Protein AF-A0A3D3JPP8-F1 (afdb_monomer_lite)

Secondary structure (DSSP, 8-state):
-------------HHHHHHHHHHHHHHHHHHHHHHHHHHHHHHHHIIIIIHHHHSTTTGGG--TTSHHHHHHHHHHHHHHHHHHHHHT--

Structure (mmCIF, N/CA/C/O backbone):
data_AF-A0A3D3JPP8-F1
#
_entry.id   AF-A0A3D3JPP8-F1
#
loop_
_atom_site.group_PDB
_atom_site.id
_atom_site.type_symbol
_atom_site.label_atom_id
_atom_site.label_alt_id
_atom_site.label_comp_id
_atom_site.label_asym_id
_atom_site.label_entity_id
_atom_site.label_seq_id
_atom_site.pdbx_PDB_ins_code
_atom_site.Cartn_x
_atom_site.Cartn_y
_atom_site.Cartn_z
_atom_site.occupancy
_atom_site.B_iso_or_equiv
_atom_site.auth_seq_id
_atom_site.auth_comp_id
_atom_site.auth_asym_id
_atom_site.auth_atom_id
_atom_site.pdbx_PDB_model_num
ATOM 1 N N . MET A 1 1 ? -37.699 -9.182 47.474 1.00 44.59 1 MET A N 1
ATOM 2 C CA . MET A 1 1 ? -37.729 -7.928 46.686 1.00 44.59 1 MET A CA 1
ATOM 3 C C . MET A 1 1 ? -36.684 -8.021 45.576 1.00 44.59 1 MET A C 1
ATOM 5 O O . MET A 1 1 ? -35.501 -8.073 45.880 1.00 44.59 1 MET A O 1
ATOM 9 N N . LYS A 1 2 ? -37.099 -8.129 44.305 1.00 43.56 2 LYS A N 1
ATOM 10 C CA . LYS A 1 2 ? -36.183 -8.093 43.148 1.00 43.56 2 LYS A CA 1
ATOM 11 C C . LYS A 1 2 ? -35.664 -6.659 42.998 1.00 43.56 2 LYS A C 1
ATOM 13 O O . LYS A 1 2 ? -36.478 -5.747 42.868 1.00 43.56 2 LYS A O 1
ATOM 18 N N . ARG A 1 3 ? -34.341 -6.454 43.020 1.00 48.56 3 ARG A N 1
ATOM 19 C CA . ARG A 1 3 ? -33.729 -5.170 42.637 1.00 48.56 3 ARG A CA 1
ATOM 20 C C . ARG A 1 3 ? -34.178 -4.851 41.210 1.00 48.56 3 ARG A C 1
ATOM 22 O O . ARG A 1 3 ? -33.781 -5.541 40.276 1.00 48.56 3 ARG A O 1
ATOM 29 N N . ARG A 1 4 ? -35.017 -3.827 41.047 1.00 51.81 4 ARG A N 1
ATOM 30 C CA . ARG A 1 4 ? -35.174 -3.148 39.760 1.00 51.81 4 ARG A CA 1
ATOM 31 C C . ARG A 1 4 ? -33.837 -2.469 39.487 1.00 51.81 4 ARG A C 1
ATOM 33 O O . ARG A 1 4 ? -33.472 -1.536 40.197 1.00 51.81 4 ARG A O 1
ATOM 40 N N . THR A 1 5 ? -33.083 -2.978 38.522 1.00 55.84 5 THR A N 1
ATOM 41 C CA . THR A 1 5 ? -31.989 -2.230 37.905 1.00 55.84 5 THR A CA 1
ATOM 42 C C . THR A 1 5 ? -32.619 -1.019 37.234 1.00 55.84 5 THR A C 1
ATOM 44 O O . THR A 1 5 ? -33.242 -1.131 36.180 1.00 55.84 5 THR A O 1
ATOM 47 N N . ILE A 1 6 ? -32.549 0.119 37.922 1.00 52.78 6 ILE A N 1
ATOM 48 C CA . ILE A 1 6 ? -32.793 1.434 37.341 1.00 52.78 6 ILE A CA 1
ATOM 49 C C . ILE A 1 6 ? -31.801 1.537 36.185 1.00 52.78 6 ILE A C 1
ATOM 51 O O . ILE A 1 6 ? -30.612 1.280 36.378 1.00 52.78 6 ILE A O 1
ATOM 55 N N . GLY A 1 7 ? -32.307 1.791 34.979 1.00 53.69 7 GLY A N 1
ATOM 56 C CA . GLY A 1 7 ? -31.462 1.961 33.808 1.00 53.69 7 GLY A CA 1
ATOM 57 C C . GLY A 1 7 ? -30.372 3.009 34.050 1.00 53.69 7 GLY A C 1
ATOM 58 O O . GLY A 1 7 ? -30.454 3.841 34.954 1.00 53.69 7 GLY A O 1
ATOM 59 N N . PRO A 1 8 ? -29.419 3.046 33.128 1.00 46.41 8 PRO A N 1
ATOM 60 C CA . PRO A 1 8 ? -29.743 3.972 32.070 1.00 46.41 8 PRO A CA 1
ATOM 61 C C . PRO A 1 8 ? -29.759 3.264 30.726 1.00 46.41 8 PRO A C 1
ATOM 63 O O . PRO A 1 8 ? -28.745 2.772 30.242 1.00 46.41 8 PRO A O 1
ATOM 66 N N . ALA A 1 9 ? -30.914 3.327 30.072 1.00 50.56 9 ALA A N 1
ATOM 67 C CA . ALA A 1 9 ? -30.925 3.566 28.641 1.00 50.56 9 ALA A CA 1
ATOM 68 C C . ALA A 1 9 ? -30.367 4.984 28.407 1.00 50.56 9 ALA A C 1
ATOM 70 O O . ALA A 1 9 ? -31.091 5.898 28.035 1.00 50.56 9 ALA A O 1
ATOM 71 N N . TYR A 1 10 ? -29.083 5.206 28.699 1.00 50.31 10 TYR A N 1
ATOM 72 C CA . TYR A 1 10 ? -28.341 6.117 27.854 1.00 50.31 10 TYR A CA 1
ATOM 73 C C . TYR A 1 10 ? -28.153 5.266 26.611 1.00 50.31 10 TYR A C 1
ATOM 75 O O . TYR A 1 10 ? -27.337 4.345 26.623 1.00 50.31 10 TYR A O 1
ATOM 83 N N . GLU A 1 11 ? -28.975 5.494 25.585 1.00 55.16 11 GLU A N 1
ATOM 84 C CA . GLU A 1 11 ? -28.511 5.249 24.224 1.00 55.16 11 GLU A CA 1
ATOM 85 C C . GLU A 1 11 ? -27.118 5.866 24.195 1.00 55.16 11 GLU A C 1
ATOM 87 O O . GLU A 1 11 ? -26.965 7.085 24.335 1.00 55.16 11 GLU A O 1
ATOM 92 N N . ARG A 1 12 ? -26.081 5.022 24.230 1.00 56.62 12 ARG A N 1
ATOM 93 C CA . ARG A 1 12 ? -24.718 5.519 24.148 1.00 56.62 12 ARG A CA 1
ATOM 94 C C . ARG A 1 12 ? -24.714 6.337 22.875 1.00 56.62 12 ARG A C 1
ATOM 96 O O . ARG A 1 12 ? -25.121 5.834 21.831 1.00 56.62 12 ARG A O 1
ATOM 103 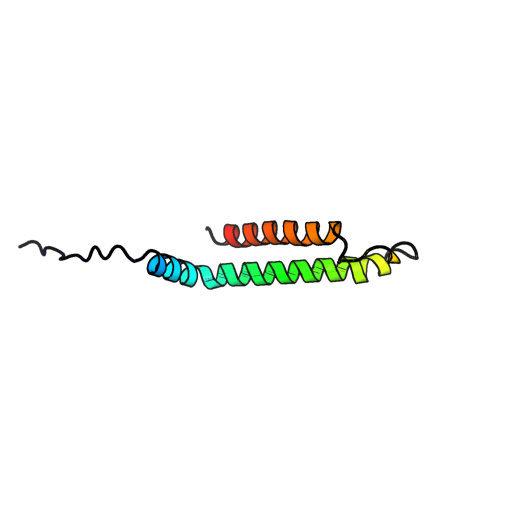N N . SER A 1 13 ? -24.353 7.615 22.978 1.00 65.62 13 SER A N 1
ATOM 104 C CA . SER A 1 13 ? -24.313 8.441 21.781 1.00 65.62 13 SER A CA 1
ATOM 105 C C . SER A 1 13 ? -23.459 7.697 20.747 1.00 65.62 13 SER A C 1
ATOM 107 O O . SER A 1 13 ? -22.440 7.111 21.129 1.00 65.62 13 SER A O 1
ATOM 109 N N . PRO A 1 14 ? -23.843 7.668 19.465 1.00 67.94 14 PRO A N 1
ATOM 110 C CA . PRO A 1 14 ? -23.106 6.911 18.453 1.00 67.94 14 PRO A CA 1
ATOM 111 C C . PRO A 1 14 ? -21.607 7.272 18.428 1.00 67.94 14 PRO A C 1
ATOM 113 O O . PRO A 1 14 ? -20.764 6.437 18.109 1.00 67.94 14 PRO A O 1
ATOM 116 N N . ALA A 1 15 ? -21.250 8.486 18.863 1.00 70.69 15 ALA A N 1
ATOM 117 C CA . ALA A 1 15 ? -19.869 8.912 19.070 1.00 70.69 15 ALA A CA 1
ATOM 118 C C . ALA A 1 15 ? -19.129 8.134 20.180 1.00 70.69 15 ALA A C 1
ATOM 120 O O . ALA A 1 15 ? -17.961 7.788 20.003 1.00 70.69 15 ALA A O 1
ATOM 121 N N . THR A 1 16 ? -19.780 7.830 21.308 1.00 71.69 16 THR A N 1
ATOM 122 C CA . THR A 1 16 ? -19.178 7.072 22.419 1.00 71.69 16 THR A CA 1
ATOM 123 C C . THR A 1 16 ? -18.929 5.616 22.030 1.00 71.69 16 THR A C 1
ATOM 125 O O . THR A 1 16 ? -17.872 5.071 22.339 1.00 71.69 16 THR A O 1
ATOM 128 N N . GLU A 1 17 ? -19.859 5.000 21.298 1.00 72.12 17 GLU A N 1
ATOM 129 C CA . GLU A 1 17 ? -19.692 3.631 20.789 1.00 72.12 17 GLU A CA 1
ATOM 130 C C . GLU A 1 17 ? -18.583 3.547 19.737 1.00 72.12 17 GLU A C 1
ATOM 132 O O . GLU A 1 17 ? -17.740 2.648 19.784 1.00 72.12 17 GLU A O 1
ATOM 137 N N . CYS A 1 18 ? -18.531 4.524 18.827 1.00 71.06 18 CYS A N 1
ATOM 138 C CA . CYS A 1 18 ? -17.490 4.604 17.809 1.00 71.06 18 CYS A CA 1
ATOM 139 C C . CYS A 1 18 ? -16.105 4.851 18.433 1.00 71.06 18 CYS A C 1
ATOM 141 O O . CYS A 1 18 ? -15.119 4.245 18.012 1.00 71.06 18 CYS A O 1
ATOM 143 N N . SER A 1 19 ? -16.019 5.674 19.484 1.00 74.12 19 SER A N 1
ATOM 144 C CA . SER A 1 19 ? -14.777 5.918 20.229 1.00 74.12 19 SER A CA 1
ATOM 145 C C . SER A 1 19 ? -14.267 4.662 20.946 1.00 74.12 19 SER A C 1
ATOM 147 O O . SER A 1 19 ? -13.094 4.311 20.803 1.00 74.12 19 SER A O 1
ATOM 149 N N . GLU A 1 20 ? -15.136 3.928 21.651 1.00 77.88 20 GLU A N 1
ATOM 150 C CA . GLU A 1 20 ? -14.760 2.667 22.306 1.00 77.88 20 GLU A CA 1
ATOM 151 C C . GLU A 1 20 ? -14.339 1.594 21.289 1.00 77.88 20 GLU A C 1
ATOM 153 O O . GLU A 1 20 ? -13.345 0.891 21.498 1.00 77.88 20 GLU A O 1
ATOM 158 N N . TRP A 1 21 ? -15.054 1.485 20.163 1.00 76.69 21 TRP A N 1
ATOM 159 C CA . TRP A 1 21 ? -14.695 0.572 19.078 1.00 76.69 21 TRP A CA 1
ATOM 160 C C . TRP A 1 21 ? -13.349 0.940 18.449 1.00 76.69 21 TRP A C 1
ATOM 162 O O . TRP A 1 21 ? -12.503 0.066 18.247 1.00 76.69 21 TRP A O 1
ATOM 172 N N . THR A 1 22 ? -13.120 2.228 18.191 1.00 74.75 22 THR A N 1
ATOM 173 C CA . THR A 1 22 ? -11.865 2.724 17.614 1.00 74.75 22 THR A CA 1
ATOM 174 C C . THR A 1 22 ? -10.705 2.499 18.573 1.00 74.75 22 THR A C 1
ATOM 176 O O . THR A 1 22 ? -9.664 2.026 18.142 1.00 74.75 22 THR A O 1
ATOM 179 N N . SER A 1 23 ? -10.884 2.746 19.873 1.00 76.44 23 SER A N 1
ATOM 180 C CA . SER A 1 23 ? -9.858 2.498 20.894 1.00 76.44 23 SER A CA 1
ATOM 181 C C . SER A 1 23 ? -9.474 1.014 20.973 1.00 76.44 23 SER A C 1
ATOM 183 O O . SER A 1 23 ? -8.292 0.672 20.964 1.00 76.44 23 SER A O 1
ATOM 185 N N . ARG A 1 24 ? -10.462 0.106 20.924 1.00 78.44 24 ARG A N 1
ATOM 186 C CA . ARG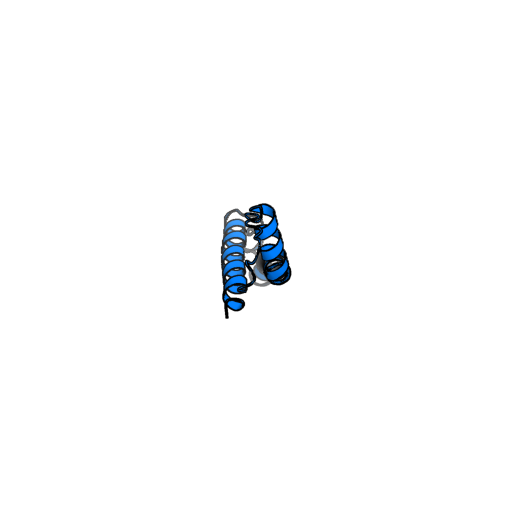 A 1 24 ? -10.213 -1.348 20.891 1.00 78.44 24 ARG A CA 1
ATOM 187 C C . ARG A 1 24 ? -9.495 -1.805 19.621 1.00 78.44 24 ARG A C 1
ATOM 189 O O . ARG A 1 24 ? -8.683 -2.723 19.686 1.00 78.44 24 ARG A O 1
ATOM 196 N N . ASN A 1 25 ? -9.779 -1.174 18.483 1.00 80.50 25 ASN A N 1
ATOM 197 C CA . ASN A 1 25 ? -9.194 -1.526 17.186 1.00 80.50 25 ASN A CA 1
ATOM 198 C C . ASN A 1 25 ? -8.016 -0.628 16.780 1.00 80.50 25 ASN A C 1
ATOM 200 O O . ASN A 1 25 ? -7.471 -0.799 15.690 1.00 80.50 25 ASN A O 1
ATOM 204 N N . PHE A 1 26 ? -7.586 0.298 17.641 1.00 81.44 26 PHE A N 1
ATOM 205 C CA . PHE A 1 26 ? -6.617 1.340 17.299 1.00 81.44 26 PHE A CA 1
ATOM 206 C C . PHE A 1 26 ? -5.307 0.751 16.782 1.00 81.44 26 PHE A C 1
ATOM 208 O O . PHE A 1 26 ? -4.810 1.172 15.744 1.00 81.44 26 PHE A O 1
ATOM 215 N N . LEU A 1 27 ? -4.787 -0.283 17.447 1.00 82.25 27 LEU A N 1
ATOM 216 C CA . LEU A 1 27 ? -3.563 -0.967 17.022 1.00 82.25 27 LEU A CA 1
ATOM 217 C C . LEU A 1 27 ? -3.706 -1.638 15.650 1.00 82.25 27 LEU A C 1
ATOM 219 O O . LEU A 1 27 ? -2.740 -1.695 14.892 1.00 82.25 27 LEU A O 1
ATOM 223 N N . VAL A 1 28 ? -4.901 -2.130 15.315 1.00 83.38 28 VAL A N 1
ATOM 224 C CA . VAL A 1 28 ? -5.181 -2.757 14.016 1.00 83.38 28 VAL A CA 1
ATOM 225 C C . VAL A 1 28 ? -5.221 -1.693 12.926 1.00 83.38 28 VAL A C 1
ATOM 227 O O . VAL A 1 28 ? -4.537 -1.834 11.914 1.00 83.38 28 VAL A O 1
ATOM 230 N N . LEU A 1 29 ? -5.935 -0.592 13.164 1.00 83.12 29 LEU A N 1
ATOM 231 C CA . LEU A 1 29 ? -5.993 0.547 12.247 1.00 83.12 29 LEU A CA 1
ATOM 232 C C . LEU A 1 29 ? -4.604 1.164 12.036 1.00 83.12 29 LEU A C 1
ATOM 234 O O . LEU A 1 29 ? -4.195 1.385 10.898 1.00 83.12 29 LEU A O 1
ATOM 238 N N . LEU A 1 30 ? -3.842 1.350 13.115 1.00 87.56 30 LEU A N 1
ATOM 239 C CA . LEU A 1 30 ? -2.466 1.835 13.062 1.00 87.56 30 LEU A CA 1
ATOM 240 C C . LEU A 1 30 ? -1.576 0.891 12.246 1.00 87.56 30 LEU A C 1
ATOM 242 O O . LEU A 1 30 ? -0.832 1.348 11.382 1.00 87.56 30 LEU A O 1
ATOM 246 N N . SER A 1 31 ? -1.679 -0.424 12.465 1.00 86.06 31 SER A N 1
ATOM 247 C CA . SER A 1 31 ? -0.920 -1.392 11.669 1.00 86.06 31 SER A CA 1
ATOM 248 C C . SER A 1 31 ? -1.299 -1.348 10.189 1.00 86.06 31 SER A C 1
ATOM 250 O O . SER A 1 31 ? -0.407 -1.365 9.349 1.00 86.06 31 SER A O 1
ATOM 252 N N . ALA A 1 32 ? -2.585 -1.206 9.853 1.00 86.19 32 ALA A N 1
ATOM 253 C CA . ALA A 1 32 ? -3.032 -1.106 8.466 1.00 86.19 32 ALA A CA 1
ATOM 254 C C . ALA A 1 32 ? -2.438 0.129 7.768 1.00 86.19 32 ALA A C 1
ATOM 256 O O . ALA A 1 32 ? -1.966 0.027 6.637 1.00 86.19 32 ALA A O 1
ATOM 257 N N . VAL A 1 33 ? -2.383 1.268 8.466 1.00 88.56 33 VAL A N 1
ATOM 258 C CA . VAL A 1 33 ? -1.761 2.502 7.965 1.00 88.56 33 VAL A CA 1
ATOM 259 C C . VAL A 1 33 ? -0.251 2.329 7.763 1.00 88.56 33 VAL A C 1
ATOM 261 O O . VAL A 1 33 ? 0.273 2.709 6.717 1.00 88.56 33 VAL A O 1
ATOM 264 N N . ILE A 1 34 ? 0.451 1.704 8.713 1.00 90.81 34 ILE A N 1
ATOM 265 C CA . ILE A 1 34 ? 1.891 1.424 8.584 1.00 90.81 34 ILE A CA 1
ATOM 266 C C . ILE A 1 34 ? 2.162 0.500 7.389 1.00 90.81 34 ILE A C 1
ATOM 268 O O . ILE A 1 34 ? 3.044 0.788 6.583 1.00 90.81 34 ILE A O 1
ATOM 272 N N . PHE A 1 35 ? 1.388 -0.577 7.229 1.00 89.38 35 PHE A N 1
ATOM 273 C CA . PHE A 1 35 ? 1.535 -1.494 6.095 1.00 89.38 35 PHE A CA 1
ATOM 274 C C . PHE A 1 35 ? 1.237 -0.820 4.752 1.00 89.38 35 PHE A C 1
ATOM 276 O O . PHE A 1 35 ? 1.938 -1.088 3.778 1.00 89.38 35 PHE A O 1
ATOM 283 N N . ALA A 1 36 ? 0.256 0.084 4.694 1.00 89.12 36 ALA A N 1
ATOM 284 C CA . ALA A 1 36 ? -0.023 0.868 3.494 1.00 89.12 36 ALA A CA 1
ATOM 285 C C . ALA A 1 36 ? 1.149 1.796 3.122 1.00 89.12 36 ALA A C 1
ATOM 287 O O . ALA A 1 36 ? 1.529 1.859 1.954 1.00 89.12 36 ALA A O 1
ATOM 288 N N . MET A 1 37 ? 1.766 2.466 4.103 1.00 92.06 37 MET A N 1
ATOM 289 C CA . MET A 1 37 ? 2.955 3.297 3.862 1.00 92.06 37 MET A CA 1
ATOM 290 C C . MET A 1 37 ? 4.164 2.464 3.419 1.00 92.06 37 MET A C 1
ATOM 292 O O . MET A 1 37 ? 4.866 2.850 2.487 1.00 92.06 37 MET A O 1
ATOM 296 N N . LEU A 1 38 ? 4.387 1.303 4.043 1.00 92.94 38 LEU A N 1
ATOM 297 C CA . LEU A 1 38 ? 5.455 0.384 3.645 1.00 92.94 38 LEU A CA 1
ATOM 298 C C . LEU A 1 38 ? 5.260 -0.124 2.215 1.00 92.94 38 LEU A C 1
ATOM 300 O O . LEU A 1 38 ? 6.220 -0.169 1.455 1.00 92.94 38 LEU A O 1
ATOM 304 N N . TRP A 1 39 ? 4.028 -0.462 1.830 1.00 94.19 39 TRP A N 1
ATOM 305 C CA . TRP A 1 39 ? 3.713 -0.849 0.456 1.00 94.19 39 TRP A CA 1
ATOM 306 C C . TRP A 1 39 ? 4.054 0.255 -0.538 1.00 94.19 39 TRP A C 1
ATOM 308 O O . TRP A 1 39 ? 4.699 -0.004 -1.551 1.00 94.19 39 TRP A O 1
ATOM 318 N N . TRP A 1 40 ? 3.666 1.489 -0.219 1.00 92.69 40 TRP A N 1
ATOM 319 C CA . TRP A 1 40 ? 3.968 2.646 -1.053 1.00 92.69 40 TRP A CA 1
ATOM 320 C C . TRP A 1 40 ? 5.474 2.798 -1.276 1.00 92.69 40 TRP A C 1
ATOM 322 O O . TRP A 1 40 ? 5.921 2.891 -2.416 1.00 92.69 40 TRP A O 1
ATOM 332 N N . PHE A 1 41 ? 6.248 2.719 -0.190 1.00 92.69 41 PHE A N 1
ATOM 333 C CA . PHE A 1 41 ? 7.705 2.780 -0.234 1.00 92.69 41 PHE A CA 1
ATOM 334 C C . PHE A 1 41 ? 8.320 1.634 -1.049 1.00 92.69 41 PHE A C 1
ATOM 336 O O . PHE A 1 41 ? 9.255 1.857 -1.811 1.00 92.69 41 PHE A O 1
ATOM 343 N N . VAL A 1 42 ? 7.797 0.411 -0.916 1.00 93.50 42 VAL A N 1
ATOM 344 C CA . VAL A 1 42 ? 8.272 -0.745 -1.691 1.00 93.50 42 VAL A CA 1
ATOM 345 C C . VAL A 1 42 ? 8.039 -0.528 -3.182 1.00 93.50 42 VAL A C 1
ATOM 347 O O . VAL A 1 42 ? 8.948 -0.780 -3.966 1.00 93.50 42 VAL A O 1
ATOM 350 N N . VAL A 1 43 ? 6.863 -0.038 -3.585 1.00 92.19 43 VAL A N 1
ATOM 351 C CA . VAL A 1 43 ? 6.587 0.241 -5.002 1.00 92.19 43 VAL A CA 1
ATOM 352 C C . VAL A 1 43 ? 7.506 1.345 -5.527 1.00 92.19 43 VAL A C 1
ATOM 354 O O . VAL A 1 43 ? 8.076 1.169 -6.599 1.00 92.19 43 VAL A O 1
ATOM 357 N N . ASP A 1 44 ? 7.711 2.429 -4.773 1.00 91.50 44 ASP A N 1
ATOM 358 C CA . ASP A 1 44 ? 8.647 3.500 -5.154 1.00 91.50 44 ASP A CA 1
ATOM 359 C C . ASP A 1 44 ? 10.064 2.963 -5.340 1.00 91.50 44 ASP A C 1
ATOM 361 O O . ASP A 1 44 ? 10.700 3.185 -6.367 1.00 91.50 44 ASP A O 1
ATOM 365 N N . TRP A 1 45 ? 10.551 2.192 -4.369 1.00 91.75 45 TRP A N 1
ATOM 366 C CA . TRP A 1 45 ? 11.890 1.624 -4.428 1.00 91.75 45 TRP A CA 1
ATOM 367 C C . TRP A 1 45 ? 12.049 0.643 -5.596 1.00 91.75 45 TRP A C 1
ATOM 369 O O . TRP A 1 45 ? 13.065 0.661 -6.290 1.00 91.75 45 TRP A O 1
ATOM 379 N N . VAL A 1 46 ? 11.040 -0.192 -5.854 1.00 90.12 46 VAL A N 1
ATOM 380 C CA . VAL A 1 46 ? 11.071 -1.130 -6.979 1.00 90.12 46 VAL A CA 1
ATOM 381 C C . VAL A 1 46 ? 11.089 -0.378 -8.308 1.00 90.12 46 VAL A C 1
ATOM 383 O O . VAL A 1 46 ? 11.946 -0.656 -9.142 1.00 90.12 46 VAL A O 1
ATOM 386 N N . VAL A 1 47 ? 10.189 0.585 -8.504 1.00 88.38 47 VAL A N 1
ATOM 387 C CA . VAL A 1 47 ? 10.048 1.274 -9.793 1.00 88.38 47 VAL A CA 1
ATOM 388 C C . VAL A 1 47 ? 11.213 2.218 -10.061 1.00 88.38 47 VAL A C 1
ATOM 390 O O . VAL A 1 47 ? 11.751 2.206 -11.161 1.00 88.38 47 VAL A O 1
ATOM 393 N N . ASP A 1 48 ? 11.661 2.973 -9.059 1.00 86.06 48 ASP A N 1
ATOM 394 C CA . ASP A 1 48 ? 12.653 4.031 -9.271 1.00 86.06 48 ASP A CA 1
ATOM 395 C C . ASP A 1 48 ? 14.102 3.547 -9.099 1.00 86.06 48 ASP A C 1
ATOM 397 O O . ASP A 1 48 ? 15.036 4.235 -9.519 1.00 86.06 48 ASP A O 1
ATOM 401 N N . LYS A 1 49 ? 14.327 2.402 -8.434 1.00 85.12 49 LYS A N 1
ATOM 402 C CA . LYS A 1 49 ? 15.681 1.877 -8.166 1.00 85.12 49 LYS A CA 1
ATOM 403 C C . LYS A 1 49 ? 15.905 0.479 -8.708 1.00 85.12 49 LYS A C 1
ATOM 405 O O . LYS A 1 49 ? 16.926 0.261 -9.351 1.00 85.12 49 LYS A O 1
ATOM 410 N N . LEU A 1 50 ? 14.996 -0.461 -8.456 1.00 85.31 50 LEU A N 1
ATOM 411 C CA . LEU A 1 50 ? 15.217 -1.855 -8.847 1.00 85.31 50 LEU A CA 1
ATOM 412 C C . LEU A 1 50 ? 15.071 -2.059 -10.360 1.00 85.31 50 LEU A C 1
ATOM 414 O O . LEU A 1 50 ? 15.927 -2.691 -10.969 1.00 85.31 50 LEU A O 1
ATOM 418 N N . ILE A 1 51 ? 14.013 -1.517 -10.969 1.00 83.50 51 ILE A N 1
ATOM 419 C CA . ILE A 1 51 ? 13.755 -1.672 -12.407 1.00 83.50 51 ILE A CA 1
ATOM 420 C C . ILE A 1 51 ? 14.882 -1.034 -13.246 1.00 83.50 51 ILE A C 1
ATOM 422 O O . ILE A 1 51 ? 15.443 -1.750 -14.076 1.00 83.50 51 ILE A O 1
ATOM 426 N N . PRO A 1 52 ? 15.311 0.223 -12.998 1.00 80.38 52 PRO A N 1
ATOM 427 C CA . PRO A 1 52 ? 16.425 0.835 -13.726 1.00 80.38 52 PRO A CA 1
ATOM 428 C C . PRO A 1 52 ? 17.777 0.163 -13.477 1.00 80.38 52 PRO A C 1
ATOM 430 O O . PRO A 1 52 ? 18.675 0.280 -14.297 1.00 80.38 52 PRO A O 1
ATOM 433 N N . PHE A 1 53 ? 17.944 -0.527 -12.345 1.00 81.25 53 PHE A N 1
ATOM 434 C CA . PHE A 1 53 ? 19.165 -1.281 -12.063 1.00 81.25 53 PHE A CA 1
ATOM 435 C C . PHE A 1 53 ? 19.250 -2.592 -12.859 1.00 81.25 53 PHE A C 1
ATOM 437 O O . PHE A 1 53 ? 20.345 -3.047 -13.168 1.00 81.25 53 PHE A O 1
ATOM 444 N N . ILE A 1 54 ? 18.110 -3.224 -13.154 1.00 82.12 54 ILE A N 1
ATOM 445 C CA . ILE A 1 54 ? 18.060 -4.530 -13.831 1.00 82.12 54 ILE A CA 1
ATOM 446 C C . ILE A 1 54 ? 17.948 -4.377 -15.351 1.00 82.12 54 ILE A C 1
ATOM 448 O O . ILE A 1 54 ? 18.472 -5.207 -16.091 1.00 82.12 54 ILE A O 1
ATOM 452 N N . ALA A 1 55 ? 17.243 -3.352 -15.822 1.00 73.94 55 ALA A N 1
ATOM 453 C CA . ALA A 1 55 ? 17.040 -3.109 -17.241 1.00 73.94 55 ALA A CA 1
ATOM 454 C C . ALA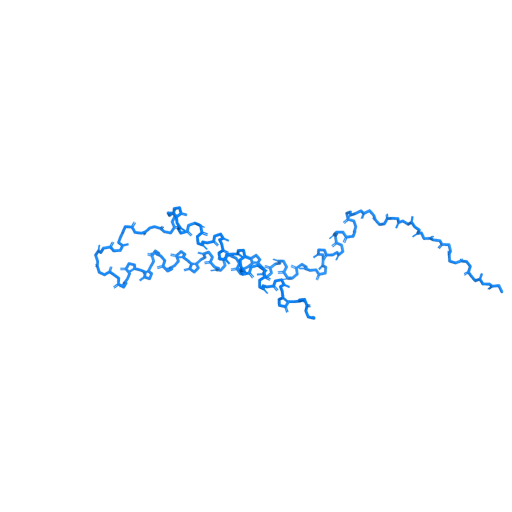 A 1 55 ? 18.036 -2.052 -17.734 1.00 73.94 55 ALA A C 1
ATOM 456 O O . ALA A 1 55 ? 17.817 -0.856 -17.552 1.00 73.94 55 ALA A O 1
ATOM 457 N N . ASP A 1 56 ? 19.125 -2.522 -18.348 1.00 65.88 56 ASP A N 1
ATOM 458 C CA . ASP A 1 56 ? 20.091 -1.688 -19.069 1.00 65.88 56 ASP A CA 1
ATOM 459 C C . ASP A 1 56 ? 19.352 -0.858 -20.146 1.00 65.88 56 ASP A C 1
ATOM 461 O O . ASP A 1 56 ? 18.680 -1.393 -21.030 1.00 65.88 56 ASP A O 1
ATOM 465 N N . ASP A 1 57 ? 19.460 0.463 -20.019 1.00 60.50 57 ASP A N 1
ATOM 466 C CA . ASP A 1 57 ? 19.045 1.545 -20.927 1.00 60.50 57 ASP A CA 1
ATOM 467 C C . ASP A 1 57 ? 17.548 1.828 -21.205 1.00 60.50 57 ASP A C 1
ATOM 469 O O . ASP A 1 57 ? 17.199 3.005 -21.318 1.00 60.50 57 ASP A O 1
ATOM 473 N N . GLU A 1 58 ? 16.618 0.865 -21.252 1.00 59.09 58 GLU A N 1
ATOM 474 C CA . GLU A 1 58 ? 15.198 1.190 -21.574 1.00 59.09 58 GLU A CA 1
ATOM 475 C C . GLU A 1 58 ? 14.319 1.545 -20.355 1.00 59.09 58 GLU A C 1
ATOM 477 O O . GLU A 1 58 ? 13.246 2.138 -20.494 1.00 59.09 58 GLU A O 1
ATOM 482 N N . ALA A 1 59 ? 14.758 1.236 -19.131 1.00 58.09 59 ALA A N 1
ATOM 483 C CA . ALA A 1 59 ? 13.943 1.429 -17.925 1.00 58.09 59 ALA A CA 1
ATOM 484 C C . ALA A 1 59 ? 13.878 2.866 -17.390 1.00 58.09 59 ALA A C 1
ATOM 486 O O . ALA A 1 59 ? 13.069 3.145 -16.503 1.00 58.09 59 ALA A O 1
ATOM 487 N N . ALA A 1 60 ? 14.667 3.792 -17.938 1.00 57.59 60 ALA A N 1
ATOM 488 C CA . ALA A 1 60 ? 14.660 5.199 -17.530 1.00 57.59 60 ALA A CA 1
ATOM 489 C C . ALA A 1 60 ? 13.320 5.919 -17.799 1.00 57.59 60 ALA A C 1
ATOM 491 O O . ALA A 1 60 ? 13.151 7.071 -17.400 1.00 57.59 60 ALA A O 1
ATOM 492 N N . GLN A 1 61 ? 12.371 5.260 -18.472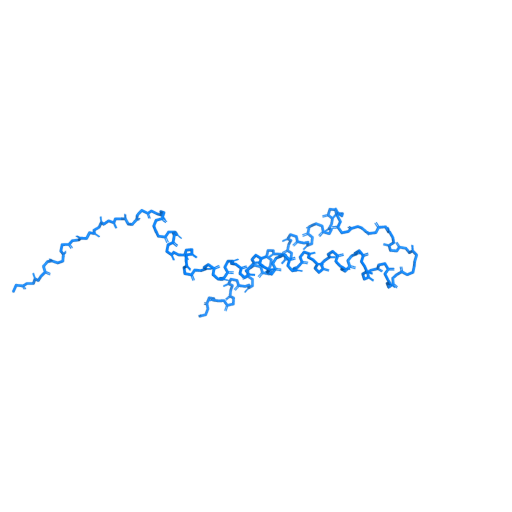 1.00 66.62 61 GLN A N 1
ATOM 493 C CA . GLN A 1 61 ? 11.071 5.824 -18.822 1.00 66.62 61 GLN A CA 1
ATOM 494 C C . GLN A 1 61 ? 9.953 5.533 -17.805 1.00 66.62 61 GLN A C 1
ATOM 496 O O . GLN A 1 61 ? 8.879 6.117 -17.926 1.00 66.62 61 GLN A O 1
ATOM 501 N N . TYR A 1 62 ? 10.177 4.662 -16.814 1.00 70.25 62 TYR A N 1
ATOM 502 C CA . TYR A 1 62 ? 9.177 4.359 -15.786 1.00 70.25 62 TYR A CA 1
ATOM 503 C C . TYR A 1 62 ? 9.344 5.280 -14.579 1.00 70.25 62 TYR A C 1
ATOM 505 O O . TYR A 1 62 ? 10.427 5.361 -14.001 1.00 70.25 62 TYR A O 1
ATOM 513 N N . SER A 1 63 ? 8.262 5.940 -14.168 1.00 79.19 63 SER A N 1
ATOM 514 C CA . SER A 1 63 ? 8.227 6.736 -12.944 1.00 79.19 63 SER A CA 1
ATOM 515 C C . SER A 1 63 ? 7.241 6.136 -11.959 1.00 79.19 63 SER A C 1
ATOM 517 O O . SER A 1 63 ? 6.091 5.859 -12.302 1.00 79.19 63 SER A O 1
ATOM 519 N N . SER A 1 64 ? 7.626 6.015 -10.689 1.00 81.81 64 SER A N 1
ATOM 520 C CA . SER A 1 64 ? 6.689 5.631 -9.628 1.00 81.81 64 SER A CA 1
ATOM 521 C C . SER A 1 64 ? 5.486 6.582 -9.501 1.00 81.81 64 SER A C 1
ATOM 523 O O . SER A 1 64 ? 4.482 6.232 -8.869 1.00 81.81 64 SER A O 1
ATOM 525 N N . GLN A 1 65 ? 5.553 7.771 -10.108 1.00 87.06 65 GLN A N 1
ATOM 526 C CA . GLN A 1 65 ? 4.465 8.747 -10.153 1.00 87.06 65 GLN A CA 1
ATOM 527 C C . GLN A 1 65 ? 3.529 8.599 -11.360 1.00 87.06 65 GLN A C 1
ATOM 529 O O . GLN A 1 65 ? 2.539 9.327 -11.441 1.00 87.06 65 GLN A O 1
ATOM 534 N N . ASP A 1 66 ? 3.780 7.658 -12.271 1.00 88.31 66 ASP A N 1
ATOM 535 C CA . ASP A 1 66 ? 2.856 7.409 -13.373 1.00 88.31 66 ASP A CA 1
ATOM 536 C C . ASP A 1 66 ? 1.513 6.883 -12.851 1.00 88.31 66 ASP A C 1
ATOM 538 O O . ASP A 1 66 ? 1.428 6.159 -11.852 1.00 88.31 66 ASP A O 1
ATOM 542 N N . SER A 1 67 ? 0.437 7.214 -13.566 1.00 88.31 67 SER A N 1
ATOM 543 C CA . SER A 1 67 ? -0.940 6.873 -13.183 1.00 88.31 67 SER A CA 1
ATOM 544 C C . SER A 1 67 ? -1.148 5.373 -12.934 1.00 88.31 67 SER A C 1
ATOM 546 O O . SER A 1 67 ? -1.895 4.994 -12.030 1.00 88.31 67 SER A O 1
ATOM 548 N N . VAL A 1 68 ? -0.445 4.518 -13.683 1.00 89.31 68 VAL A N 1
ATOM 549 C CA . VAL A 1 68 ? -0.467 3.058 -13.518 1.00 89.31 68 VAL A CA 1
ATOM 550 C C . VAL A 1 68 ? 0.123 2.647 -12.168 1.00 89.31 68 VAL A C 1
ATOM 552 O O . VAL A 1 68 ? -0.505 1.892 -11.426 1.00 89.31 68 VAL A O 1
ATOM 555 N N . TRP A 1 69 ? 1.293 3.173 -11.803 1.00 90.44 69 TRP A N 1
ATOM 556 C CA . TRP A 1 69 ? 1.957 2.832 -10.544 1.00 90.44 69 TRP A CA 1
ATOM 557 C C . TRP A 1 69 ? 1.228 3.415 -9.334 1.00 90.44 69 TRP A C 1
ATOM 559 O O . TRP A 1 69 ? 1.131 2.751 -8.301 1.00 90.44 69 TRP A O 1
ATOM 569 N N . ILE A 1 70 ? 0.612 4.592 -9.475 1.00 90.50 70 ILE A N 1
ATOM 570 C CA . ILE A 1 70 ? -0.307 5.133 -8.464 1.00 90.50 70 ILE A CA 1
ATOM 571 C C . ILE A 1 70 ? -1.493 4.181 -8.251 1.00 90.50 70 ILE A C 1
ATOM 573 O O . ILE A 1 70 ? -1.822 3.865 -7.105 1.00 90.50 70 ILE A O 1
ATOM 577 N N . ALA A 1 71 ? -2.107 3.662 -9.320 1.00 91.38 71 ALA A N 1
ATOM 578 C CA . ALA A 1 71 ? -3.199 2.696 -9.196 1.00 91.38 71 ALA A CA 1
ATOM 579 C C . ALA A 1 71 ? -2.751 1.402 -8.489 1.00 91.38 71 ALA A C 1
ATOM 581 O O . ALA A 1 71 ? -3.455 0.914 -7.602 1.00 91.38 71 ALA A O 1
ATOM 582 N N . VAL A 1 72 ? -1.556 0.885 -8.805 1.00 93.00 72 VAL A N 1
ATOM 583 C CA . VAL A 1 72 ? -0.963 -0.287 -8.129 1.00 93.00 72 VAL A CA 1
ATOM 584 C C . VAL A 1 72 ? -0.759 -0.030 -6.631 1.00 93.00 72 VAL A C 1
ATOM 586 O O . VAL A 1 72 ? -1.087 -0.888 -5.804 1.00 93.00 72 VAL A O 1
ATOM 589 N N . LYS A 1 73 ? -0.274 1.158 -6.252 1.00 92.56 73 LYS A N 1
ATOM 590 C CA . LYS A 1 73 ? -0.108 1.549 -4.843 1.00 92.56 73 LYS A CA 1
ATOM 591 C C . LYS A 1 73 ? -1.439 1.557 -4.103 1.00 92.56 73 LYS A C 1
ATOM 593 O O . LYS A 1 73 ? -1.546 0.943 -3.044 1.00 92.56 73 LYS A O 1
ATOM 598 N N . VAL A 1 74 ? -2.461 2.189 -4.682 1.00 92.81 74 VAL A N 1
ATOM 599 C CA . VAL A 1 74 ? -3.794 2.296 -4.070 1.00 92.81 74 VAL A CA 1
ATOM 600 C C . VAL A 1 74 ? -4.449 0.921 -3.926 1.00 92.81 74 VAL A C 1
ATOM 602 O O . VAL A 1 74 ? -4.882 0.565 -2.831 1.00 92.81 74 VAL A O 1
ATOM 605 N N . ILE A 1 75 ? -4.483 0.118 -4.993 1.00 93.88 75 ILE A N 1
ATOM 606 C CA . ILE A 1 75 ? -5.110 -1.213 -4.968 1.00 93.88 75 ILE A CA 1
ATOM 607 C C . ILE A 1 75 ? -4.378 -2.135 -3.985 1.00 93.88 75 ILE A C 1
ATOM 609 O O . ILE A 1 75 ? -5.020 -2.791 -3.162 1.00 93.88 75 ILE A O 1
ATOM 613 N N . GLY A 1 76 ? -3.042 -2.157 -4.018 1.00 90.94 76 GLY A N 1
ATOM 614 C CA . GLY A 1 76 ? -2.247 -2.974 -3.102 1.00 90.94 76 GLY A CA 1
ATOM 615 C C . GLY A 1 76 ? -2.412 -2.559 -1.637 1.00 90.94 76 GLY A C 1
ATOM 616 O O . GLY A 1 76 ? -2.593 -3.423 -0.778 1.00 90.94 76 GLY A O 1
ATOM 617 N N . ALA A 1 77 ? -2.465 -1.254 -1.348 1.00 90.56 77 ALA A N 1
ATOM 618 C CA . ALA A 1 77 ? -2.724 -0.746 -0.001 1.00 90.56 77 ALA A CA 1
ATOM 619 C C . ALA A 1 77 ? -4.109 -1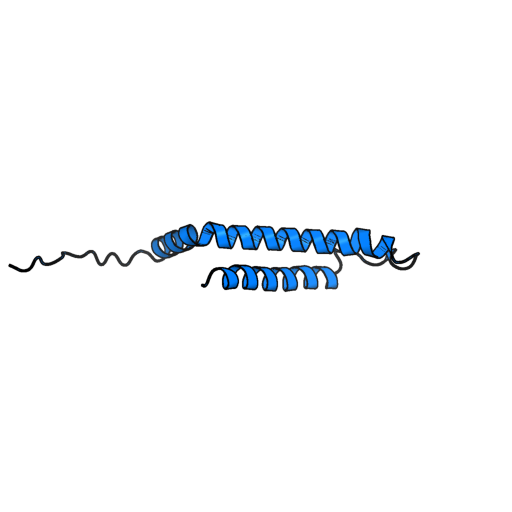.167 0.521 1.00 90.56 77 ALA A C 1
ATOM 621 O O . ALA A 1 77 ? -4.227 -1.576 1.677 1.00 90.56 77 ALA A O 1
ATOM 622 N N . VAL A 1 78 ? -5.146 -1.135 -0.326 1.00 90.56 78 VAL A N 1
ATOM 623 C CA . VAL A 1 78 ? -6.498 -1.598 0.039 1.00 90.56 78 VAL A CA 1
ATOM 624 C C . VAL A 1 78 ? -6.501 -3.094 0.354 1.00 90.56 78 VAL A C 1
ATOM 626 O O . VAL A 1 78 ? -7.049 -3.502 1.379 1.00 90.56 78 VAL A O 1
ATOM 629 N N . ILE A 1 79 ? -5.857 -3.918 -0.478 1.00 90.94 79 ILE A N 1
ATOM 630 C CA . ILE A 1 79 ? -5.762 -5.367 -0.246 1.00 90.94 79 ILE A CA 1
ATOM 631 C C . ILE A 1 79 ? -5.038 -5.651 1.076 1.00 90.94 79 ILE A C 1
ATOM 633 O O . ILE A 1 79 ? -5.536 -6.429 1.892 1.00 90.94 79 ILE A O 1
ATOM 637 N N . LEU A 1 80 ? -3.901 -4.995 1.325 1.00 89.31 80 LEU A N 1
ATOM 638 C CA . LEU A 1 80 ? -3.137 -5.157 2.564 1.00 89.31 80 LEU A CA 1
ATOM 639 C C . LEU A 1 80 ? -3.934 -4.720 3.794 1.00 89.31 80 LEU A C 1
ATOM 641 O O . LEU A 1 80 ? -3.963 -5.451 4.784 1.00 89.31 80 LEU A O 1
ATOM 645 N N . ALA A 1 81 ? -4.639 -3.590 3.727 1.00 86.44 81 ALA A N 1
ATOM 646 C CA . ALA A 1 81 ? -5.502 -3.137 4.813 1.00 86.44 81 ALA A CA 1
ATOM 647 C C . ALA A 1 81 ? -6.601 -4.168 5.128 1.00 86.44 81 ALA A C 1
ATOM 649 O O . ALA A 1 81 ? -6.823 -4.504 6.292 1.00 86.44 81 ALA A O 1
ATOM 650 N N . VAL A 1 82 ? -7.239 -4.741 4.100 1.00 86.88 82 VAL A N 1
ATOM 651 C CA . VAL A 1 82 ? -8.247 -5.801 4.273 1.00 86.88 82 VAL A CA 1
ATOM 652 C C . VAL A 1 82 ? -7.638 -7.058 4.901 1.00 86.88 82 VAL A C 1
ATOM 654 O O . VAL A 1 82 ? -8.253 -7.648 5.792 1.00 86.88 82 VAL A O 1
ATOM 657 N N . LEU A 1 83 ? -6.439 -7.469 4.479 1.00 87.31 83 LEU A N 1
ATOM 658 C CA . LEU A 1 83 ? -5.743 -8.632 5.039 1.00 87.31 83 LEU A CA 1
ATOM 659 C C . LEU A 1 83 ? -5.376 -8.427 6.513 1.00 87.31 83 LEU A C 1
ATOM 661 O O . LEU A 1 83 ? -5.620 -9.317 7.330 1.00 87.31 83 LEU A O 1
ATOM 665 N N . VAL A 1 84 ? -4.857 -7.249 6.870 1.00 85.62 84 VAL A N 1
ATOM 666 C CA . VAL A 1 84 ? -4.535 -6.884 8.257 1.00 85.62 84 VAL A CA 1
ATOM 667 C C . VAL A 1 84 ? -5.794 -6.935 9.123 1.00 85.62 84 VAL A C 1
ATOM 669 O O . VAL A 1 84 ? -5.796 -7.611 10.155 1.00 85.62 84 VAL A O 1
ATOM 672 N N . CYS A 1 85 ? -6.892 -6.327 8.668 1.00 82.88 85 CYS A N 1
ATOM 673 C CA . CYS A 1 85 ? -8.172 -6.366 9.375 1.00 82.88 85 CYS A CA 1
ATOM 674 C C . CYS A 1 85 ? -8.710 -7.799 9.530 1.00 82.88 85 CYS A C 1
ATOM 676 O O . CYS A 1 85 ? -9.135 -8.180 10.620 1.00 82.88 85 CYS A O 1
ATOM 678 N N . LYS A 1 86 ? -8.643 -8.628 8.479 1.00 83.12 86 LYS A N 1
ATOM 679 C CA . LYS A 1 86 ? -9.091 -10.031 8.532 1.00 83.12 86 LYS A CA 1
ATOM 680 C C . LYS A 1 86 ? -8.242 -10.902 9.454 1.00 83.12 86 LYS A C 1
ATOM 682 O O . LYS A 1 86 ? -8.791 -11.769 10.126 1.00 83.12 86 LYS A O 1
ATOM 687 N N . SER A 1 87 ? -6.929 -10.683 9.516 1.00 77.94 87 SER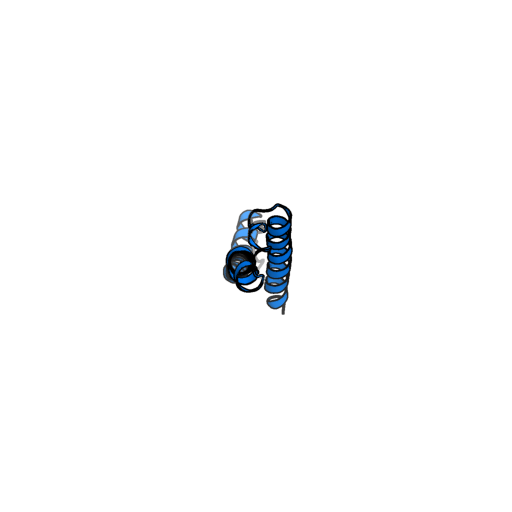 A N 1
ATOM 688 C CA . SER A 1 87 ? -6.026 -11.480 10.361 1.00 77.94 87 SER A CA 1
ATOM 689 C C . SER A 1 87 ? -6.343 -11.379 11.861 1.00 77.94 87 SER A C 1
ATOM 691 O O . SER A 1 87 ? -6.034 -12.294 12.620 1.00 77.94 87 SER A O 1
ATOM 693 N N . ARG A 1 88 ? -6.994 -10.284 12.275 1.00 66.19 88 ARG A N 1
ATOM 694 C CA . ARG A 1 88 ? -7.368 -9.969 13.662 1.00 66.19 88 ARG A CA 1
ATOM 695 C C . ARG A 1 88 ? -8.810 -10.345 14.011 1.00 66.19 88 ARG A C 1
ATOM 697 O O . ARG A 1 88 ? -9.178 -10.242 15.172 1.00 66.19 88 ARG A O 1
ATOM 704 N N . ALA A 1 89 ? -9.612 -10.785 13.040 1.00 58.38 89 ALA A N 1
ATOM 705 C CA . ALA A 1 89 ? -11.003 -11.199 13.242 1.00 58.38 89 ALA A CA 1
ATOM 706 C C . ALA A 1 89 ? -11.148 -12.653 13.752 1.00 58.38 89 ALA A C 1
ATOM 708 O O . ALA A 1 89 ? -12.212 -13.249 13.586 1.00 58.38 89 ALA A O 1
ATOM 709 N N . LYS A 1 90 ? -10.083 -13.233 14.319 1.00 48.75 90 LYS A N 1
ATOM 710 C CA . LYS A 1 90 ? -10.090 -14.559 14.952 1.00 48.75 90 LYS A CA 1
ATOM 711 C C . LYS A 1 90 ? -10.289 -14.449 16.455 1.00 48.75 90 LYS A C 1
ATOM 713 O O . LYS A 1 90 ? -9.654 -13.554 17.054 1.00 48.75 90 LYS A O 1
#

Foldseek 3Di:
DDPDPPDPPPVPPVVNVVVVVCVVCVVLVVVLVVVLVVLLVVLQCCLVPVQPVVDPPPSPPTHCPDPVNVVVSVVVSVVSSVVSVVVPPD

pLDDT: mean 77.75, std 14.51, range [43.56, 94.19]

Sequence (90 aa):
MKRRTIGPAYERSPATECSEWTSRNFLVLLSAVIFAMLWWFVVDWVVDKLIPFIADDEAAQYSSQDSVWIAVKVIGAVILAVLVCKSRAK

Radius of gyration: 22.85 Å; chains: 1; bounding box: 58×24×68 Å